Protein AF-A0A957Y136-F1 (afdb_monomer_lite)

Radius of gyration: 16.49 Å; chains: 1; bounding box: 33×41×36 Å

Sequence (119 aa):
MTQVVVLFLDGVGLGSDDPAVNPLAAAEIPVLIELLDGARPLQSVGRVSGSQASLVPTDATLGVAGKPQSASGQATLVTGLNVPQMIGGHYGPRPNKQIRAILEGTTLFSQAMAGGASV

Foldseek 3Di:
DDDDDDDDDPPAAAEACDLVPHVLNVDDDVVVCVQQVNDRRHPVVAWGDDPRDIDHHDDLQLPFDDDAECLQSVLCVFQVDNSQVVVVHHDDDHDDPSSVVSVVDDTPVNVCVVVVDDD

Secondary structure (DSSP, 8-state):
---------TT-----S-TTT-HHHHS--HHHHHHTTT----GGG--EE-SS-EE----TTTT-SS---HHHHHHHHHHSS-HHHHHTS---SS--HHHHHHHTS--HHHHHHHTT---

Structure (mmCIF, N/CA/C/O backbone):
data_AF-A0A957Y136-F1
#
_entry.id   AF-A0A957Y136-F1
#
loop_
_atom_site.group_PDB
_atom_site.id
_atom_site.type_symbol
_atom_site.label_atom_id
_atom_site.label_alt_id
_atom_site.label_comp_id
_atom_site.label_asym_id
_atom_site.label_entity_id
_atom_site.label_seq_id
_atom_site.pdbx_PDB_ins_code
_atom_site.Cartn_x
_atom_site.Cartn_y
_atom_site.Cartn_z
_atom_site.occupancy
_atom_site.B_iso_or_equiv
_atom_site.auth_seq_id
_atom_site.auth_comp_id
_atom_site.auth_asym_id
_atom_site.auth_atom_id
_atom_site.pdbx_PDB_model_num
ATOM 1 N N . MET A 1 1 ? -11.217 -13.302 20.389 1.00 77.38 1 MET A N 1
ATOM 2 C CA . MET A 1 1 ? -11.014 -11.868 20.088 1.00 77.38 1 MET A CA 1
ATOM 3 C C . MET A 1 1 ? -10.389 -11.769 18.714 1.00 77.38 1 MET A C 1
ATOM 5 O O . MET A 1 1 ? -9.458 -12.519 18.451 1.00 77.38 1 MET A O 1
ATOM 9 N N . THR A 1 2 ? -10.907 -10.899 17.855 1.00 88.81 2 THR A N 1
ATOM 10 C CA . THR A 1 2 ? -10.328 -10.646 16.529 1.00 88.81 2 THR A CA 1
ATOM 11 C C . THR A 1 2 ? -9.207 -9.623 16.674 1.00 88.81 2 THR A C 1
ATOM 13 O O . THR A 1 2 ? -9.414 -8.586 17.296 1.00 88.81 2 THR A O 1
ATOM 16 N N . GLN A 1 3 ? -8.030 -9.919 16.129 1.00 93.94 3 GLN A N 1
ATOM 17 C CA . GLN A 1 3 ? -6.903 -8.989 16.058 1.00 93.94 3 GLN A CA 1
ATOM 18 C C . GLN A 1 3 ? -6.650 -8.647 14.593 1.00 93.94 3 GLN A C 1
ATOM 20 O O . GLN A 1 3 ? -6.742 -9.520 13.731 1.00 93.94 3 GLN A O 1
ATOM 25 N N . VAL A 1 4 ? -6.349 -7.381 14.318 1.00 94.56 4 VAL A N 1
ATOM 26 C CA . VAL A 1 4 ? -6.039 -6.897 12.971 1.00 94.56 4 VAL A CA 1
ATOM 27 C C . VAL A 1 4 ? -4.618 -6.360 12.981 1.00 94.56 4 VAL A C 1
ATOM 29 O O . VAL A 1 4 ? -4.282 -5.513 13.803 1.00 94.56 4 VAL A O 1
ATOM 32 N N . VAL A 1 5 ? -3.794 -6.851 12.058 1.00 95.06 5 VAL A N 1
ATOM 33 C CA . VAL A 1 5 ? -2.443 -6.340 11.823 1.00 95.06 5 VAL A CA 1
ATOM 34 C C . VAL A 1 5 ? -2.448 -5.580 10.506 1.00 95.06 5 VAL A C 1
ATOM 36 O O . VAL A 1 5 ? -2.878 -6.108 9.482 1.00 95.06 5 VAL A O 1
ATOM 39 N N . VAL A 1 6 ? -1.954 -4.345 10.535 1.00 94.25 6 VAL A N 1
ATOM 40 C CA . VAL A 1 6 ? -1.724 -3.535 9.337 1.00 94.25 6 VAL A CA 1
ATOM 41 C C . VAL A 1 6 ? -0.216 -3.422 9.137 1.00 94.25 6 VAL A C 1
ATOM 43 O O . VAL A 1 6 ? 0.486 -2.917 10.010 1.00 94.25 6 VAL A O 1
ATOM 46 N N . LEU A 1 7 ? 0.283 -3.908 8.000 1.00 93.25 7 LEU A N 1
ATOM 47 C CA . LEU A 1 7 ? 1.700 -3.878 7.643 1.00 93.25 7 LEU A CA 1
ATOM 48 C C . LEU A 1 7 ? 1.915 -2.944 6.451 1.00 93.25 7 LEU A C 1
ATOM 50 O O . LEU A 1 7 ? 1.304 -3.125 5.400 1.00 93.25 7 LEU A O 1
ATOM 54 N N . PHE A 1 8 ? 2.825 -1.982 6.602 1.00 90.44 8 PHE A N 1
ATOM 55 C CA . PHE A 1 8 ? 3.269 -1.107 5.520 1.00 90.44 8 PHE A CA 1
ATOM 56 C C . PHE A 1 8 ? 4.703 -1.459 5.138 1.00 90.44 8 PHE A C 1
ATOM 58 O O . PHE A 1 8 ? 5.611 -1.355 5.962 1.00 90.44 8 PHE A O 1
ATOM 65 N N . LEU A 1 9 ? 4.901 -1.868 3.888 1.00 91.25 9 LEU A N 1
ATOM 66 C CA . LEU A 1 9 ? 6.215 -2.191 3.344 1.00 91.25 9 LEU A CA 1
ATOM 67 C C . LEU A 1 9 ? 6.658 -1.068 2.399 1.00 91.25 9 LEU A C 1
ATOM 69 O O . LEU A 1 9 ? 6.279 -1.046 1.230 1.00 91.25 9 LEU A O 1
ATOM 73 N N . ASP A 1 10 ? 7.415 -0.103 2.928 1.00 88.75 10 ASP A N 1
ATOM 74 C CA . ASP A 1 10 ? 7.886 1.042 2.140 1.00 88.75 10 ASP A CA 1
ATOM 75 C C . ASP A 1 10 ? 8.893 0.596 1.065 1.00 88.75 10 ASP A C 1
ATOM 77 O O . ASP A 1 10 ? 9.702 -0.310 1.270 1.00 88.75 10 ASP A O 1
ATOM 81 N N . GLY A 1 11 ? 8.837 1.244 -0.096 1.00 88.44 11 GLY A N 1
ATOM 82 C CA . GLY A 1 11 ? 9.734 0.986 -1.220 1.00 88.44 11 GLY A CA 1
ATOM 83 C C . GLY A 1 11 ? 9.461 -0.301 -2.002 1.00 88.44 11 GLY A C 1
ATOM 84 O O . GLY A 1 11 ? 10.208 -0.584 -2.937 1.00 88.44 11 GLY A O 1
ATOM 85 N N . VAL A 1 12 ? 8.410 -1.061 -1.677 1.00 91.38 12 VAL A N 1
ATOM 86 C CA . VAL A 1 12 ? 8.053 -2.294 -2.394 1.00 91.38 12 VAL A CA 1
ATOM 87 C C . VAL A 1 12 ? 6.720 -2.127 -3.114 1.00 91.38 12 VAL A C 1
ATOM 89 O O . VAL A 1 12 ? 5.715 -1.746 -2.522 1.00 91.38 12 VAL A O 1
ATOM 92 N N . GLY A 1 13 ? 6.718 -2.427 -4.410 1.00 92.38 13 GLY A N 1
ATOM 93 C CA . GLY A 1 13 ? 5.534 -2.387 -5.262 1.00 92.38 13 GLY A CA 1
ATOM 94 C C . GLY A 1 13 ? 5.463 -3.603 -6.178 1.00 92.38 13 GLY A C 1
ATOM 95 O O . GLY A 1 13 ? 6.420 -4.366 -6.300 1.00 92.38 13 GLY A O 1
ATOM 96 N N . LEU A 1 14 ? 4.317 -3.770 -6.838 1.00 95.56 14 LEU A N 1
ATOM 97 C CA . LEU A 1 14 ? 4.124 -4.817 -7.839 1.00 95.56 14 LEU A CA 1
ATOM 98 C C . LEU A 1 14 ? 4.919 -4.451 -9.103 1.00 95.56 14 LEU A C 1
ATOM 100 O O . LEU A 1 14 ? 4.519 -3.554 -9.842 1.00 95.56 14 LEU A O 1
ATOM 104 N N . GLY A 1 15 ? 6.054 -5.119 -9.317 1.00 95.62 15 GLY A N 1
ATOM 105 C CA . GLY A 1 15 ? 6.922 -4.947 -10.488 1.00 95.62 15 GLY A CA 1
ATOM 106 C C . GLY A 1 15 ? 6.853 -6.110 -11.484 1.00 95.62 15 GLY A C 1
ATOM 107 O O . GLY A 1 15 ? 6.044 -7.031 -11.336 1.00 95.62 15 GLY A O 1
ATOM 108 N N . SER A 1 16 ? 7.728 -6.078 -12.491 1.00 97.38 16 SER A N 1
ATOM 109 C CA . SER A 1 16 ? 7.908 -7.158 -13.470 1.00 97.38 16 SER A CA 1
ATOM 110 C C . SER A 1 16 ? 8.354 -8.469 -12.818 1.00 97.38 16 SER A C 1
ATOM 112 O O . SER A 1 16 ? 8.894 -8.472 -11.711 1.00 97.38 16 SER A O 1
ATOM 114 N N . ASP A 1 17 ? 8.172 -9.587 -13.521 1.00 97.50 17 ASP A N 1
ATOM 115 C CA . ASP A 1 17 ? 8.724 -10.889 -13.123 1.00 97.50 17 ASP A CA 1
ATOM 116 C C . ASP A 1 17 ? 10.222 -10.980 -13.454 1.00 97.50 17 ASP A C 1
ATOM 118 O O . ASP A 1 17 ? 10.662 -11.753 -14.299 1.00 97.50 17 ASP A O 1
ATOM 122 N N . ASP A 1 18 ? 11.000 -10.083 -12.855 1.00 97.56 18 ASP A N 1
ATOM 123 C CA . ASP A 1 18 ? 12.447 -10.030 -13.013 1.00 97.56 18 ASP A CA 1
ATOM 124 C C . ASP A 1 18 ? 13.101 -9.987 -11.624 1.00 97.56 18 ASP A C 1
ATOM 126 O O . ASP A 1 18 ? 13.078 -8.939 -10.964 1.00 97.56 18 ASP A O 1
ATOM 130 N N . PRO A 1 19 ? 13.691 -11.107 -11.165 1.00 97.06 19 PRO A N 1
ATOM 131 C CA . PRO A 1 19 ? 14.379 -11.186 -9.880 1.00 97.06 19 PRO A CA 1
ATOM 132 C C . PRO A 1 19 ? 15.539 -10.195 -9.711 1.00 97.06 19 PRO A C 1
ATOM 134 O O . PRO A 1 19 ? 15.930 -9.917 -8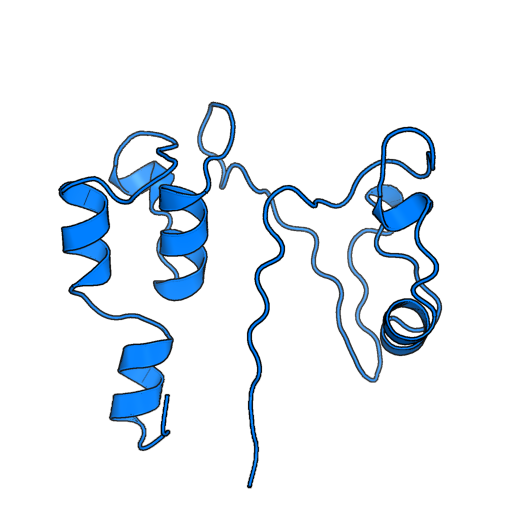.579 1.00 97.06 19 PRO A O 1
ATOM 137 N N . ALA A 1 20 ? 16.098 -9.645 -10.795 1.00 97.38 20 ALA A N 1
ATOM 138 C CA . ALA A 1 20 ? 17.183 -8.668 -10.709 1.00 97.38 20 ALA A CA 1
ATOM 139 C C . ALA A 1 20 ? 16.705 -7.270 -10.280 1.00 97.38 20 ALA A C 1
ATOM 141 O O . ALA A 1 20 ? 17.506 -6.485 -9.770 1.00 97.38 20 ALA A O 1
ATOM 142 N N .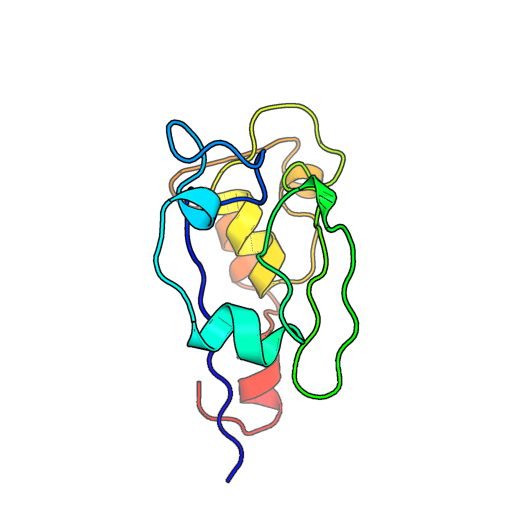 VAL A 1 21 ? 15.419 -6.945 -10.474 1.00 95.62 21 VAL A N 1
ATOM 143 C CA . VAL A 1 21 ? 14.865 -5.609 -10.174 1.00 95.62 21 VAL A CA 1
ATOM 144 C C . VAL A 1 21 ? 13.651 -5.621 -9.246 1.00 95.62 21 VAL A C 1
ATOM 146 O O . VAL A 1 21 ? 13.375 -4.610 -8.602 1.00 95.62 21 VAL A O 1
ATOM 149 N N . ASN A 1 22 ? 12.919 -6.734 -9.156 1.00 96.25 22 ASN A N 1
ATOM 150 C CA . ASN A 1 22 ? 11.715 -6.847 -8.341 1.00 96.25 22 ASN A CA 1
ATOM 151 C C . ASN A 1 22 ? 11.952 -7.783 -7.140 1.00 96.25 22 ASN A C 1
ATOM 153 O O . ASN A 1 22 ? 12.023 -9.004 -7.316 1.00 96.25 22 ASN A O 1
ATOM 157 N N . PRO A 1 23 ? 11.992 -7.261 -5.899 1.00 95.62 23 PRO A N 1
ATOM 158 C CA . PRO A 1 23 ? 12.194 -8.094 -4.716 1.00 95.62 23 PRO A CA 1
ATOM 159 C C . PRO A 1 23 ? 11.076 -9.128 -4.516 1.00 95.62 23 PRO A C 1
ATOM 161 O O . PRO A 1 23 ? 11.337 -10.199 -3.976 1.00 95.62 23 PRO A O 1
ATOM 164 N N . LEU A 1 24 ? 9.851 -8.867 -4.992 1.00 96.31 24 LEU A N 1
ATOM 165 C CA . LEU A 1 24 ? 8.750 -9.836 -4.928 1.00 96.31 24 LEU A CA 1
ATOM 166 C C . LEU A 1 24 ? 8.894 -10.976 -5.946 1.00 96.31 24 LEU A C 1
ATOM 168 O O . LEU A 1 24 ? 8.276 -12.021 -5.752 1.00 96.31 24 LEU A O 1
ATOM 172 N N . ALA A 1 25 ? 9.704 -10.808 -6.996 1.00 97.06 25 ALA A N 1
ATOM 173 C CA . ALA A 1 25 ? 10.081 -11.886 -7.913 1.00 97.06 25 ALA A CA 1
ATOM 174 C C . ALA A 1 25 ? 11.227 -12.734 -7.336 1.00 97.06 25 ALA A C 1
ATOM 176 O O . ALA A 1 25 ? 11.189 -13.959 -7.414 1.00 97.06 25 ALA A O 1
ATOM 177 N N . ALA A 1 26 ? 12.207 -12.089 -6.694 1.00 96.81 26 ALA A N 1
ATOM 178 C CA . ALA A 1 26 ? 13.379 -12.759 -6.127 1.00 96.81 26 ALA A CA 1
ATOM 179 C C . ALA A 1 26 ? 13.114 -13.502 -4.807 1.00 96.81 26 ALA A C 1
ATOM 181 O O . ALA A 1 26 ? 13.767 -14.503 -4.524 1.00 96.81 26 ALA A O 1
ATOM 182 N N . ALA A 1 27 ? 12.199 -13.003 -3.972 1.00 96.56 27 ALA A N 1
ATOM 183 C CA . ALA A 1 27 ? 12.023 -13.516 -2.618 1.00 96.56 27 ALA A CA 1
ATOM 184 C C . ALA A 1 27 ? 11.327 -14.888 -2.563 1.00 96.56 27 ALA A C 1
ATOM 186 O O . ALA A 1 27 ? 10.381 -15.175 -3.308 1.00 96.56 27 ALA A O 1
ATOM 187 N N . GLU A 1 28 ? 11.729 -15.704 -1.588 1.00 97.44 28 GLU A N 1
ATOM 188 C CA . GLU A 1 28 ? 10.993 -16.896 -1.170 1.00 97.44 28 GLU A CA 1
ATOM 189 C C . GLU A 1 28 ? 9.872 -16.494 -0.201 1.00 97.44 28 GLU A C 1
ATOM 191 O O . GLU A 1 28 ? 10.102 -16.213 0.972 1.00 97.44 28 GLU A O 1
ATOM 196 N N . ILE A 1 29 ? 8.641 -16.436 -0.714 1.00 96.25 29 ILE A N 1
ATOM 197 C CA . ILE A 1 29 ? 7.444 -15.988 0.021 1.00 96.25 29 ILE A CA 1
ATOM 198 C C . ILE A 1 29 ? 6.309 -17.030 -0.034 1.00 96.25 29 ILE A C 1
ATOM 200 O O . ILE A 1 29 ? 5.189 -16.693 -0.424 1.00 96.25 29 ILE A O 1
ATOM 204 N N . PRO A 1 30 ? 6.563 -18.303 0.337 1.00 97.62 30 PRO A N 1
ATOM 205 C CA . PRO A 1 30 ? 5.610 -19.400 0.136 1.00 97.62 30 PRO A CA 1
ATOM 206 C C . PRO A 1 30 ? 4.264 -19.157 0.826 1.00 97.62 30 PRO A C 1
ATOM 208 O O . PRO A 1 30 ? 3.228 -19.385 0.217 1.00 97.62 30 PRO A O 1
ATOM 211 N N . VAL A 1 31 ? 4.273 -18.597 2.042 1.00 97.19 31 VAL A N 1
ATOM 212 C CA . VAL A 1 31 ? 3.044 -18.288 2.796 1.00 97.19 31 VAL A CA 1
ATOM 213 C C . VAL A 1 31 ? 2.180 -17.257 2.067 1.00 97.19 31 VAL A C 1
ATOM 215 O O . VAL A 1 31 ? 0.968 -17.412 1.984 1.00 97.19 31 VAL A O 1
ATOM 218 N N . LEU A 1 32 ? 2.786 -16.202 1.513 1.00 95.62 32 LEU A N 1
ATOM 219 C CA . LEU A 1 32 ? 2.030 -15.173 0.797 1.00 95.62 32 LEU A CA 1
ATOM 220 C C . LEU A 1 32 ? 1.474 -15.708 -0.527 1.00 95.62 32 LEU A C 1
ATOM 222 O O . LEU A 1 32 ? 0.354 -15.370 -0.892 1.00 95.62 32 LEU A O 1
ATOM 226 N N . ILE A 1 33 ? 2.241 -16.552 -1.220 1.00 96.94 33 ILE A N 1
ATOM 227 C CA . ILE A 1 33 ? 1.804 -17.215 -2.454 1.00 96.94 33 ILE A CA 1
ATOM 228 C C . ILE A 1 33 ? 0.627 -18.155 -2.170 1.00 96.94 33 ILE A C 1
ATOM 230 O O . ILE A 1 33 ? -0.353 -18.130 -2.905 1.00 96.94 33 ILE A O 1
ATOM 234 N N . GLU A 1 34 ? 0.692 -18.946 -1.098 1.00 97.44 34 GLU A N 1
ATOM 235 C CA . GLU A 1 34 ? -0.392 -19.847 -0.690 1.00 97.44 34 GLU A CA 1
ATOM 236 C C . GLU A 1 34 ? -1.672 -19.077 -0.346 1.00 97.44 34 GLU A C 1
ATOM 238 O O . GLU A 1 34 ? -2.735 -19.400 -0.870 1.00 97.44 34 GLU A O 1
ATOM 243 N N . LEU A 1 35 ? -1.566 -18.000 0.444 1.00 96.88 35 LEU A N 1
ATOM 244 C CA . LEU A 1 35 ? -2.705 -17.131 0.770 1.00 96.88 35 LEU A CA 1
ATOM 245 C C . LEU A 1 35 ? -3.361 -16.510 -0.473 1.00 96.88 35 LEU A C 1
ATOM 247 O O . LEU A 1 35 ? -4.554 -16.203 -0.455 1.00 96.88 35 LEU A O 1
ATOM 251 N N . LEU A 1 36 ? -2.583 -16.305 -1.538 1.00 97.06 36 LEU A N 1
ATOM 252 C CA . LEU A 1 36 ? -3.024 -15.769 -2.825 1.00 97.06 36 LEU A CA 1
ATOM 253 C C . LEU A 1 36 ? -3.347 -16.875 -3.848 1.00 97.06 36 LEU A C 1
ATOM 255 O O . LEU A 1 36 ? -3.229 -16.643 -5.051 1.00 97.06 36 LEU A O 1
ATOM 259 N N . ASP A 1 37 ? -3.743 -18.066 -3.387 1.00 95.56 37 ASP A N 1
ATOM 260 C CA . ASP A 1 37 ? -4.136 -19.217 -4.215 1.00 95.56 37 ASP A CA 1
ATOM 261 C C . ASP A 1 37 ? -3.071 -19.601 -5.269 1.00 95.56 37 ASP A C 1
ATOM 263 O O . ASP A 1 37 ? -3.367 -19.934 -6.418 1.00 95.56 37 ASP A O 1
ATOM 267 N N . GLY A 1 38 ? -1.795 -19.534 -4.882 1.00 96.06 38 GLY A N 1
ATOM 268 C CA . GLY A 1 38 ? -0.651 -19.854 -5.739 1.00 96.06 38 GLY A CA 1
ATOM 269 C C . GLY A 1 38 ? -0.121 -18.676 -6.562 1.00 96.06 38 GLY A C 1
ATOM 270 O O . GLY A 1 38 ? 0.878 -18.829 -7.270 1.00 96.06 38 GLY A O 1
ATOM 271 N N . ALA A 1 39 ? -0.735 -17.493 -6.473 1.00 96.50 39 ALA A N 1
ATOM 272 C CA . ALA A 1 39 ? -0.295 -16.324 -7.221 1.00 96.50 39 ALA A CA 1
ATOM 273 C C . ALA A 1 39 ? 0.847 -15.575 -6.515 1.00 96.50 39 ALA A C 1
ATOM 275 O O . ALA A 1 39 ? 0.742 -15.149 -5.364 1.00 96.50 39 ALA A O 1
ATOM 276 N N . ARG A 1 40 ? 1.942 -15.330 -7.241 1.00 96.94 40 ARG A N 1
ATOM 277 C CA . ARG A 1 40 ? 3.000 -14.413 -6.797 1.00 96.94 40 ARG A CA 1
ATOM 278 C C . ARG A 1 40 ? 2.556 -12.958 -7.020 1.00 96.94 40 ARG A C 1
ATOM 280 O O . ARG A 1 40 ? 2.055 -12.659 -8.101 1.00 96.94 40 ARG A O 1
ATOM 287 N N . PRO A 1 41 ? 2.750 -12.028 -6.067 1.00 96.75 41 PRO A N 1
ATOM 288 C CA . PRO A 1 41 ? 2.312 -10.636 -6.203 1.00 96.75 41 PRO A CA 1
ATOM 289 C C . PRO A 1 41 ? 3.195 -9.847 -7.189 1.00 96.75 41 PRO A C 1
ATOM 291 O O . PRO A 1 41 ? 4.073 -9.077 -6.803 1.00 96.75 41 PRO A O 1
ATOM 294 N N . LEU A 1 42 ? 2.955 -10.049 -8.482 1.00 97.44 42 LEU A N 1
ATOM 295 C CA . LEU A 1 42 ? 3.639 -9.391 -9.595 1.00 97.44 42 LEU A CA 1
ATOM 296 C C . LEU A 1 42 ? 2.681 -8.447 -10.331 1.00 97.44 42 LEU A C 1
ATOM 298 O O . LEU A 1 42 ? 1.463 -8.613 -10.280 1.00 97.44 42 LEU A O 1
ATOM 302 N N . GLN A 1 43 ? 3.223 -7.477 -11.068 1.00 96.44 43 GLN A N 1
ATOM 303 C CA . GLN A 1 43 ? 2.425 -6.514 -11.835 1.00 96.44 43 GLN A CA 1
ATOM 304 C C . GLN A 1 43 ? 1.500 -7.193 -12.859 1.00 96.44 43 GLN A C 1
ATOM 306 O O . GLN A 1 43 ? 0.363 -6.764 -13.044 1.00 96.44 43 GLN A O 1
ATOM 311 N N . SER A 1 44 ? 1.976 -8.258 -13.512 1.00 96.50 44 SER A N 1
ATOM 312 C CA . SER A 1 44 ? 1.246 -8.997 -14.551 1.00 96.50 44 SER A CA 1
ATOM 313 C C . SER A 1 44 ? 0.065 -9.812 -14.021 1.00 96.50 44 SER A C 1
ATOM 315 O O . SER A 1 44 ? -0.841 -10.121 -14.791 1.00 96.50 44 SER A O 1
ATOM 317 N N . VAL A 1 45 ? 0.056 -10.149 -12.727 1.00 96.81 45 VAL A N 1
ATOM 318 C CA . VAL A 1 45 ? -1.001 -10.966 -12.108 1.00 96.81 45 VAL A CA 1
ATOM 319 C C . VAL A 1 45 ? -2.306 -10.187 -11.973 1.00 96.81 45 VAL A C 1
ATOM 321 O O . VAL A 1 45 ? -3.388 -10.759 -12.081 1.00 96.81 45 VAL A O 1
ATOM 324 N N . GLY A 1 46 ? -2.227 -8.870 -11.782 1.00 96.00 46 GLY A N 1
ATOM 325 C CA . GLY A 1 46 ? -3.413 -8.043 -11.625 1.00 96.00 46 GLY A CA 1
ATOM 326 C C . GLY A 1 46 ? -4.164 -8.340 -10.323 1.00 96.00 46 GLY A C 1
ATOM 327 O O . GLY A 1 46 ? -3.562 -8.536 -9.267 1.00 96.00 46 GLY A O 1
ATOM 328 N N . ARG A 1 47 ? -5.499 -8.293 -10.377 1.00 97.31 47 ARG A N 1
ATOM 329 C CA . ARG A 1 47 ? -6.354 -8.522 -9.207 1.00 97.31 47 ARG A CA 1
ATOM 330 C C . ARG A 1 47 ? -6.558 -10.018 -8.973 1.00 97.31 47 ARG A C 1
ATOM 332 O O . ARG A 1 47 ? -6.955 -10.728 -9.889 1.00 97.31 47 ARG A O 1
ATOM 339 N N . VAL A 1 48 ? -6.396 -10.447 -7.723 1.00 97.00 48 VAL A N 1
ATOM 340 C CA . VAL A 1 48 ? -6.730 -11.800 -7.253 1.00 97.00 48 VAL A CA 1
ATOM 341 C C . VAL A 1 48 ? -7.796 -11.691 -6.171 1.00 97.00 48 VAL A C 1
ATOM 343 O O . VAL A 1 48 ? -7.707 -10.829 -5.295 1.00 97.00 48 VAL A O 1
ATOM 346 N N . SER A 1 49 ? -8.799 -12.561 -6.224 1.00 97.00 49 SER A N 1
ATOM 347 C CA . SER A 1 49 ? -9.832 -12.691 -5.195 1.00 97.00 49 SER A CA 1
ATOM 348 C C . SER A 1 49 ? -9.964 -14.160 -4.831 1.00 97.00 49 SER A C 1
ATOM 350 O O . SER A 1 49 ? -10.728 -14.890 -5.458 1.00 97.00 49 SER A O 1
ATOM 352 N N . GLY A 1 50 ? -9.147 -14.574 -3.867 1.00 92.81 50 GLY A N 1
ATOM 353 C CA . GLY A 1 50 ? -9.083 -15.942 -3.385 1.00 92.81 50 GLY A CA 1
ATOM 354 C C . GLY A 1 50 ? -9.971 -16.194 -2.176 1.00 92.81 50 GLY A C 1
ATOM 355 O O . GLY A 1 50 ? -10.657 -15.301 -1.670 1.00 92.81 50 GLY A O 1
ATOM 356 N N . SER A 1 51 ? -9.936 -17.434 -1.695 1.00 93.12 51 SER A N 1
ATOM 357 C CA . SER A 1 51 ? -10.725 -17.852 -0.527 1.00 93.12 51 SER A CA 1
ATOM 358 C C . SER A 1 51 ? -10.205 -17.277 0.798 1.00 93.12 51 SER A C 1
ATOM 360 O O . SER A 1 51 ? -10.994 -17.042 1.715 1.00 93.12 51 SER A O 1
ATOM 362 N N . GLN A 1 52 ? -8.891 -17.033 0.895 1.00 96.00 52 GLN A N 1
ATOM 363 C CA . GLN A 1 52 ? -8.230 -16.551 2.114 1.00 96.00 52 GLN A CA 1
ATOM 364 C C . GLN A 1 52 ? -7.736 -15.106 2.021 1.00 96.00 52 GLN A C 1
ATOM 366 O O . GLN A 1 52 ? -7.774 -14.387 3.020 1.00 96.00 52 GLN A O 1
ATOM 371 N N . ALA A 1 53 ? -7.284 -14.665 0.846 1.00 97.31 53 ALA A N 1
ATOM 372 C CA . ALA A 1 53 ? -6.793 -13.307 0.648 1.00 97.31 53 ALA A CA 1
ATOM 373 C C . ALA A 1 53 ? -7.161 -12.742 -0.729 1.00 97.31 53 ALA A C 1
ATOM 375 O O . ALA A 1 53 ? -7.595 -13.437 -1.647 1.00 97.31 53 ALA A O 1
ATOM 376 N N . SER A 1 54 ? -6.991 -11.430 -0.866 1.00 97.38 54 SER A N 1
ATOM 377 C CA . SER A 1 54 ? -7.133 -10.721 -2.133 1.00 97.38 54 SER A CA 1
ATOM 378 C C . SER A 1 54 ? -5.888 -9.889 -2.409 1.00 97.38 54 SER A C 1
ATOM 380 O O . SER A 1 54 ? -5.356 -9.244 -1.506 1.00 97.38 54 SER A O 1
ATOM 382 N N . LEU A 1 55 ? -5.463 -9.863 -3.672 1.00 97.62 55 LEU A N 1
ATOM 383 C CA . LEU A 1 55 ? -4.453 -8.938 -4.176 1.00 97.62 55 LEU A CA 1
ATOM 384 C C . LEU A 1 55 ? -5.165 -7.852 -4.970 1.00 97.62 55 LEU A C 1
ATOM 386 O O . LEU A 1 55 ? -5.842 -8.138 -5.957 1.00 97.62 55 LEU A O 1
ATOM 390 N N . VAL A 1 56 ? -4.999 -6.600 -4.560 1.00 97.12 56 VAL A N 1
ATOM 391 C CA . VAL A 1 56 ? -5.562 -5.455 -5.274 1.00 97.12 56 VAL A CA 1
ATOM 392 C C . VAL A 1 56 ? -4.414 -4.554 -5.712 1.00 97.12 56 VAL A C 1
ATOM 394 O O . VAL A 1 56 ? -3.843 -3.866 -4.870 1.00 97.12 56 VAL A O 1
ATOM 397 N N . PRO A 1 57 ? -4.063 -4.535 -7.009 1.00 96.19 57 PRO A N 1
ATOM 398 C CA . PRO A 1 57 ? -3.141 -3.542 -7.533 1.00 96.19 57 PRO A CA 1
ATOM 399 C C . PRO A 1 57 ? -3.698 -2.137 -7.311 1.00 96.19 57 PRO A C 1
ATOM 401 O O . PRO A 1 57 ? -4.870 -1.871 -7.593 1.00 96.19 57 PRO A O 1
ATOM 404 N N . THR A 1 58 ? -2.852 -1.241 -6.820 1.00 93.81 58 THR A N 1
ATOM 405 C CA . THR A 1 58 ? -3.212 0.146 -6.516 1.00 93.81 58 THR A CA 1
ATOM 406 C C . THR A 1 58 ? -2.253 1.101 -7.203 1.00 93.81 58 THR A C 1
ATOM 408 O O . THR A 1 58 ? -1.042 0.880 -7.201 1.00 93.81 58 THR A O 1
ATOM 411 N N . ASP A 1 59 ? -2.787 2.192 -7.745 1.00 95.06 59 ASP A N 1
ATOM 412 C CA . ASP A 1 59 ? -1.979 3.289 -8.265 1.00 95.06 59 ASP A CA 1
ATOM 413 C C . ASP A 1 59 ? -1.362 4.081 -7.105 1.00 95.06 59 ASP A C 1
ATOM 415 O O . ASP A 1 59 ? -2.045 4.840 -6.417 1.00 95.06 59 ASP A O 1
ATOM 419 N N . ALA A 1 60 ? -0.053 3.921 -6.906 1.00 94.75 60 ALA A N 1
ATOM 420 C CA . ALA A 1 60 ? 0.688 4.654 -5.884 1.00 94.75 60 ALA A CA 1
ATOM 421 C C . ALA A 1 60 ? 0.685 6.175 -6.121 1.00 94.75 60 ALA A C 1
ATOM 423 O O . ALA A 1 60 ? 0.907 6.938 -5.180 1.00 94.75 60 ALA A O 1
ATOM 424 N N . THR A 1 61 ? 0.438 6.629 -7.355 1.00 96.88 61 THR A N 1
ATOM 425 C CA . THR A 1 61 ? 0.370 8.060 -7.678 1.00 96.88 61 THR A CA 1
ATOM 426 C C . THR A 1 61 ? -0.980 8.679 -7.329 1.00 96.88 61 THR A C 1
ATOM 428 O O . THR A 1 61 ? -1.063 9.900 -7.216 1.00 96.88 61 THR A O 1
ATOM 431 N N . LEU A 1 62 ? -2.018 7.863 -7.101 1.00 97.19 62 LEU A N 1
ATOM 432 C CA . LEU A 1 62 ? -3.381 8.304 -6.787 1.00 97.19 62 LEU A CA 1
ATOM 433 C C . LEU A 1 62 ? -3.927 9.315 -7.814 1.00 97.19 62 LEU A C 1
ATOM 435 O O . LEU A 1 62 ? -4.637 10.259 -7.451 1.00 97.19 62 LEU A O 1
ATOM 439 N N . GLY A 1 63 ? -3.547 9.155 -9.086 1.00 97.56 63 GLY A N 1
ATOM 440 C CA . GLY A 1 63 ? -3.868 10.093 -10.166 1.00 97.56 63 GLY A CA 1
ATOM 441 C C . GLY A 1 63 ? -3.190 11.468 -10.066 1.00 97.56 63 GLY A C 1
ATOM 442 O O . GLY A 1 63 ? -3.545 12.376 -10.817 1.00 97.56 63 GLY A O 1
ATOM 443 N N . VAL A 1 64 ? -2.230 11.653 -9.155 1.00 98.31 64 VAL A N 1
ATOM 444 C CA . VAL A 1 64 ? -1.491 12.908 -8.956 1.00 98.31 64 VAL A CA 1
ATOM 445 C C . VAL A 1 64 ? -0.103 12.791 -9.574 1.00 98.31 64 VAL A C 1
ATOM 447 O O . VAL A 1 64 ? 0.659 11.878 -9.258 1.00 98.31 64 VAL A O 1
ATOM 450 N N . ALA A 1 65 ? 0.246 13.739 -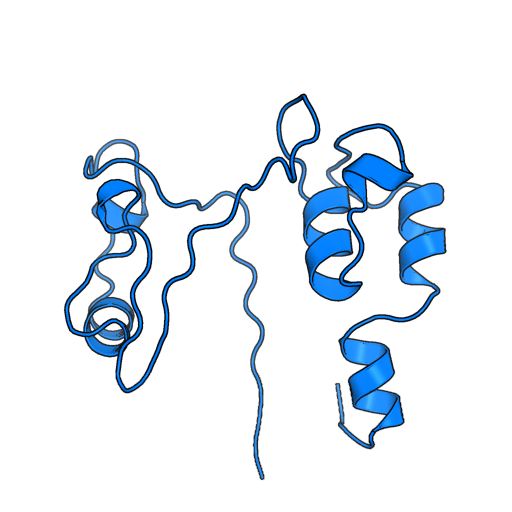10.444 1.00 97.62 65 ALA A N 1
ATOM 451 C CA . ALA A 1 65 ? 1.524 13.744 -11.146 1.00 97.62 65 ALA A CA 1
ATOM 452 C C . ALA A 1 65 ? 2.732 13.813 -10.192 1.00 97.62 65 ALA A C 1
ATOM 454 O O . ALA A 1 65 ? 2.697 14.459 -9.143 1.00 97.62 65 ALA A O 1
ATOM 455 N N . GLY A 1 66 ? 3.837 13.195 -10.614 1.00 96.00 66 GLY A N 1
ATOM 456 C CA . GLY A 1 66 ? 5.096 13.156 -9.871 1.00 96.00 66 GLY A CA 1
ATOM 457 C C . GLY A 1 66 ? 5.367 11.805 -9.212 1.00 96.00 66 GLY A C 1
ATOM 458 O O . GLY A 1 66 ? 4.555 10.884 -9.253 1.00 96.00 66 GLY A O 1
ATOM 459 N N . LYS A 1 67 ? 6.559 11.673 -8.624 1.00 95.62 67 LYS A N 1
ATOM 460 C CA . LYS A 1 67 ? 6.970 10.442 -7.944 1.00 95.62 67 LYS A CA 1
ATOM 461 C C . LYS A 1 67 ? 6.212 10.313 -6.616 1.00 95.62 67 LYS A C 1
ATOM 463 O O . LYS A 1 67 ? 6.308 11.250 -5.819 1.00 95.62 67 LYS A O 1
ATOM 468 N N . PRO A 1 68 ? 5.553 9.176 -6.330 1.00 95.75 68 PRO A N 1
ATOM 469 C CA . PRO A 1 68 ? 4.880 8.972 -5.054 1.00 95.75 68 PRO A CA 1
ATOM 470 C C . PRO A 1 68 ? 5.867 9.076 -3.888 1.00 95.75 68 PRO A C 1
ATOM 472 O O . PRO A 1 68 ? 7.039 8.711 -4.015 1.00 95.75 68 PRO A O 1
ATOM 475 N N . GLN A 1 69 ? 5.402 9.620 -2.763 1.00 96.31 69 GLN A N 1
ATOM 476 C CA . GLN A 1 69 ? 6.222 9.890 -1.578 1.00 96.31 69 GLN A CA 1
ATOM 477 C C . GLN A 1 69 ? 5.579 9.328 -0.308 1.00 96.31 69 GLN A C 1
ATOM 479 O O . GLN A 1 69 ? 4.358 9.377 -0.138 1.00 96.31 69 GLN A O 1
ATOM 484 N N . SER A 1 70 ? 6.417 8.856 0.620 1.00 94.50 70 SER A N 1
ATOM 485 C CA . SER A 1 70 ? 5.971 8.099 1.792 1.00 94.50 70 SER A CA 1
ATOM 486 C C . SER A 1 70 ? 5.062 8.892 2.737 1.00 94.50 70 SER A C 1
ATOM 488 O O . SER A 1 70 ? 4.133 8.303 3.282 1.00 94.50 70 SER A O 1
ATOM 490 N N . ALA A 1 71 ? 5.271 10.199 2.956 1.00 96.69 71 ALA A N 1
ATOM 491 C CA . ALA A 1 71 ? 4.462 10.939 3.935 1.00 96.69 71 ALA A CA 1
ATOM 492 C C . ALA A 1 71 ? 3.027 11.165 3.446 1.00 96.69 71 ALA A C 1
ATOM 494 O O . ALA A 1 71 ? 2.082 10.889 4.181 1.00 96.69 71 ALA A O 1
ATOM 495 N N . SER A 1 72 ? 2.852 11.632 2.208 1.00 97.88 72 SER A N 1
ATOM 496 C CA . SER A 1 72 ? 1.521 11.812 1.617 1.00 97.88 72 SER A CA 1
ATOM 497 C C . SER A 1 72 ? 0.829 10.475 1.315 1.00 97.88 72 SER A C 1
ATOM 499 O O . SER A 1 72 ? -0.379 10.350 1.517 1.00 97.88 72 SER A O 1
ATOM 501 N N . GLY A 1 73 ? 1.581 9.452 0.891 1.00 96.19 73 GLY A N 1
ATOM 502 C CA . GLY A 1 73 ? 1.047 8.109 0.642 1.00 96.19 73 GLY A CA 1
ATOM 503 C C . GLY A 1 73 ? 0.546 7.423 1.916 1.00 96.19 73 GLY A C 1
ATOM 504 O O . GLY A 1 73 ? -0.604 7.000 1.977 1.00 96.19 73 GLY A O 1
ATOM 505 N N . GLN A 1 74 ? 1.355 7.384 2.979 1.00 95.81 74 GLN A N 1
ATOM 506 C CA . GLN A 1 74 ? 0.937 6.773 4.248 1.00 95.81 74 GLN A CA 1
ATOM 507 C C . GLN A 1 74 ? -0.198 7.549 4.919 1.00 95.81 74 GLN A C 1
ATOM 509 O O . GLN A 1 74 ? -1.114 6.935 5.460 1.00 95.81 74 GLN A O 1
ATOM 514 N N . ALA A 1 75 ? -0.193 8.884 4.833 1.00 97.81 75 ALA A N 1
ATOM 515 C CA . ALA A 1 75 ? -1.319 9.679 5.310 1.00 97.81 75 ALA A CA 1
ATOM 516 C C . ALA A 1 75 ? -2.617 9.313 4.571 1.00 97.81 75 ALA A C 1
ATOM 518 O O . ALA A 1 75 ? -3.661 9.202 5.208 1.00 97.81 75 ALA A O 1
ATOM 519 N N . THR A 1 76 ? -2.553 9.034 3.265 1.00 97.88 76 THR A N 1
ATOM 520 C CA . THR A 1 76 ? -3.709 8.533 2.504 1.00 97.88 76 THR A CA 1
ATOM 521 C C . THR A 1 76 ? -4.194 7.186 3.036 1.00 97.88 76 THR A C 1
ATOM 523 O O . THR A 1 76 ? -5.388 7.025 3.279 1.00 97.88 76 THR A O 1
ATOM 526 N N . LEU A 1 77 ? -3.281 6.243 3.295 1.00 95.81 77 LEU A N 1
ATOM 527 C CA . LEU A 1 77 ? -3.632 4.907 3.796 1.00 95.81 77 LEU A CA 1
ATOM 528 C C . LEU A 1 77 ? -4.367 4.955 5.141 1.00 95.81 77 LEU A C 1
ATOM 530 O O . LEU A 1 77 ? -5.321 4.208 5.342 1.00 95.81 77 LEU A O 1
ATOM 534 N N . VAL A 1 78 ? -3.948 5.836 6.054 1.00 97.19 78 VAL A N 1
ATOM 535 C CA . VAL A 1 78 ? -4.548 5.907 7.397 1.00 97.19 78 VAL A CA 1
ATOM 536 C C . VAL A 1 78 ? -5.745 6.849 7.490 1.00 97.19 78 VAL A C 1
ATOM 538 O O . VAL A 1 78 ? -6.506 6.736 8.442 1.00 97.19 78 VAL A O 1
ATOM 541 N N . THR A 1 79 ? -5.937 7.775 6.548 1.00 98.00 79 THR A N 1
ATOM 542 C CA . THR A 1 79 ? -7.070 8.728 6.565 1.00 98.00 79 THR A CA 1
ATOM 543 C C . THR A 1 79 ? -8.187 8.355 5.594 1.00 98.00 79 THR A C 1
ATOM 545 O O . THR A 1 79 ? -9.317 8.801 5.769 1.00 98.00 79 THR A O 1
ATOM 548 N N . GLY A 1 80 ? -7.893 7.558 4.563 1.00 97.12 80 GLY A N 1
ATOM 549 C CA . GLY A 1 80 ? -8.816 7.300 3.455 1.00 97.12 80 GLY A CA 1
ATOM 550 C C . GLY A 1 80 ? -9.002 8.493 2.507 1.00 97.12 80 GLY A C 1
ATOM 551 O O . GLY A 1 80 ? -9.876 8.450 1.644 1.00 97.12 80 GLY A O 1
ATOM 552 N N . LEU A 1 81 ? -8.203 9.557 2.646 1.00 98.25 81 LEU A N 1
ATOM 553 C CA . LEU A 1 81 ? -8.272 10.771 1.829 1.00 98.25 81 LEU A CA 1
ATOM 554 C C . LEU A 1 81 ? -7.126 10.808 0.813 1.00 98.25 81 LEU A C 1
ATOM 556 O O . LEU A 1 81 ? -6.013 10.418 1.143 1.00 98.25 81 LEU A O 1
ATOM 560 N N . ASN A 1 82 ? -7.348 11.341 -0.394 1.00 98.38 82 ASN A N 1
ATOM 561 C CA . ASN A 1 82 ? -6.270 11.552 -1.372 1.00 98.38 82 ASN A CA 1
ATOM 562 C C . ASN A 1 82 ? -5.369 12.727 -0.942 1.00 98.38 82 ASN A C 1
ATOM 564 O O . ASN A 1 82 ? -5.519 13.860 -1.405 1.00 98.38 82 ASN A O 1
ATOM 568 N N . VAL A 1 83 ? -4.438 12.469 -0.021 1.00 98.44 83 VAL A N 1
ATOM 569 C CA . VAL A 1 83 ? -3.588 13.506 0.582 1.00 98.44 83 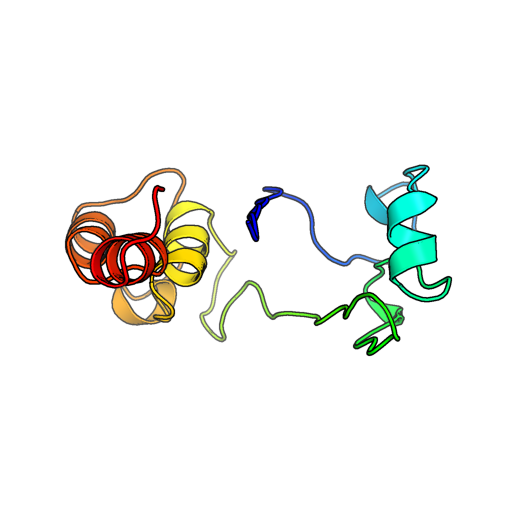VAL A CA 1
ATOM 570 C C . VAL A 1 83 ? -2.705 14.217 -0.447 1.00 98.44 83 VAL A C 1
ATOM 572 O O . VAL A 1 83 ? -2.663 15.447 -0.383 1.00 98.44 83 VAL A O 1
ATOM 575 N N . PRO A 1 84 ? -2.045 13.537 -1.413 1.00 98.44 84 PRO A N 1
ATOM 576 C CA . PRO A 1 84 ? -1.317 14.232 -2.471 1.00 98.44 84 PRO A CA 1
ATOM 577 C C . PRO A 1 84 ? -2.185 15.244 -3.223 1.00 98.44 84 PRO A C 1
ATOM 579 O O . PRO A 1 84 ? -1.749 16.368 -3.456 1.00 98.44 84 PRO A O 1
ATOM 582 N N . GLN A 1 85 ? -3.435 14.894 -3.542 1.00 98.50 85 GLN A N 1
ATOM 583 C CA . GLN A 1 85 ? -4.354 15.812 -4.216 1.00 98.50 85 GLN A CA 1
ATOM 584 C C . GLN A 1 85 ? -4.693 17.022 -3.335 1.00 98.50 85 GLN A C 1
ATOM 586 O O . GLN A 1 85 ? -4.666 18.155 -3.810 1.00 98.50 85 GLN A O 1
ATOM 591 N N . MET A 1 86 ? -4.964 16.799 -2.046 1.00 98.31 86 MET A N 1
ATOM 592 C CA . MET A 1 86 ? -5.326 17.861 -1.097 1.00 98.31 86 MET A CA 1
ATOM 593 C C . MET A 1 86 ? -4.198 18.868 -0.845 1.00 98.31 86 MET A C 1
ATOM 595 O O . MET A 1 86 ? -4.473 20.040 -0.592 1.00 98.31 86 MET A O 1
ATOM 599 N N . ILE A 1 87 ? -2.938 18.426 -0.893 1.00 97.75 87 ILE A N 1
ATOM 600 C CA . ILE A 1 87 ? -1.771 19.293 -0.652 1.00 97.75 87 ILE A CA 1
ATOM 601 C C . ILE A 1 87 ? -1.103 19.785 -1.946 1.00 97.75 87 ILE A C 1
ATOM 603 O O . ILE A 1 87 ? -0.109 20.505 -1.877 1.00 97.75 87 ILE A O 1
ATOM 607 N N . GLY A 1 88 ? -1.642 19.417 -3.114 1.00 97.69 88 GLY A N 1
ATOM 608 C CA . GLY A 1 88 ? -1.159 19.853 -4.428 1.00 97.69 88 GLY A CA 1
ATOM 609 C C . GLY A 1 88 ? 0.026 19.061 -4.993 1.00 97.69 88 GLY A C 1
ATOM 610 O O . GLY A 1 88 ? 0.638 19.499 -5.964 1.00 97.69 88 GLY A O 1
ATOM 611 N N . GLY A 1 89 ? 0.370 17.912 -4.413 1.00 98.06 89 GLY A N 1
ATOM 612 C CA . GLY A 1 89 ? 1.428 17.040 -4.912 1.00 98.06 89 GLY A CA 1
ATOM 613 C C . GLY A 1 89 ? 1.895 16.000 -3.900 1.00 98.06 89 GLY A C 1
ATOM 614 O O . GLY A 1 89 ? 1.496 15.988 -2.736 1.00 98.06 89 GLY A O 1
ATOM 615 N N . HIS A 1 90 ? 2.785 15.119 -4.345 1.00 98.19 90 HIS A N 1
ATOM 616 C CA . HIS A 1 90 ? 3.428 14.141 -3.469 1.00 98.19 90 HIS A CA 1
ATOM 617 C C . HIS A 1 90 ? 4.458 14.806 -2.553 1.00 98.19 90 HIS A C 1
ATOM 619 O O . HIS A 1 90 ? 5.239 15.649 -2.994 1.00 98.19 90 HIS A O 1
ATOM 625 N N . TYR A 1 91 ? 4.495 14.407 -1.281 1.00 97.88 91 TYR A N 1
ATOM 626 C CA . TYR A 1 91 ? 5.406 14.984 -0.291 1.00 97.88 91 TYR A CA 1
ATOM 627 C C . TYR A 1 91 ? 5.980 13.926 0.658 1.00 97.88 91 TYR A C 1
ATOM 629 O O . TYR A 1 91 ? 5.287 12.997 1.078 1.00 97.88 91 TYR A O 1
ATOM 637 N N . GLY A 1 92 ? 7.253 14.080 1.028 1.00 94.56 92 GLY A N 1
ATOM 638 C CA . GLY A 1 92 ? 7.978 13.179 1.921 1.00 94.56 92 GLY A CA 1
ATOM 639 C C . GLY A 1 92 ? 9.359 13.720 2.309 1.00 94.56 92 GLY A C 1
ATOM 640 O O . GLY A 1 92 ? 9.748 14.793 1.848 1.00 94.56 92 GLY A O 1
ATOM 641 N N . PRO A 1 93 ? 10.105 13.011 3.178 1.00 91.50 93 PRO A N 1
ATOM 642 C CA . PRO A 1 93 ? 9.759 11.715 3.772 1.00 91.50 93 PRO A CA 1
ATOM 643 C C . PRO A 1 93 ? 8.897 11.815 5.041 1.00 91.50 93 PRO A C 1
ATOM 645 O O . PRO A 1 93 ? 8.301 10.825 5.450 1.00 91.50 93 PRO A O 1
ATOM 648 N N . ARG A 1 94 ? 8.810 12.994 5.677 1.00 95.00 94 ARG A N 1
ATOM 649 C CA . ARG A 1 94 ? 8.038 13.210 6.917 1.00 95.00 94 ARG A CA 1
ATOM 650 C C . ARG A 1 94 ? 6.839 14.132 6.687 1.00 95.00 94 ARG A C 1
ATOM 652 O O . ARG A 1 94 ? 6.924 14.991 5.816 1.00 95.00 94 ARG A O 1
ATOM 659 N N . PRO A 1 95 ? 5.759 14.026 7.480 1.00 96.44 95 PRO A N 1
ATOM 660 C CA . PRO A 1 95 ? 4.619 14.936 7.389 1.00 96.44 95 PRO A CA 1
ATOM 661 C C . PRO A 1 95 ? 5.007 16.413 7.570 1.00 96.44 95 PRO A C 1
ATOM 663 O O . PRO A 1 95 ? 5.553 16.798 8.615 1.00 96.44 95 PRO A O 1
ATOM 666 N N . ASN A 1 96 ? 4.677 17.243 6.574 1.00 97.00 96 ASN A N 1
ATOM 667 C CA . ASN A 1 96 ? 4.695 18.702 6.705 1.00 97.00 96 ASN A CA 1
ATOM 668 C C . ASN A 1 96 ? 3.502 19.195 7.543 1.00 97.00 96 ASN A C 1
ATOM 670 O O . ASN A 1 96 ? 2.673 18.410 8.002 1.00 97.00 96 ASN A O 1
ATOM 674 N N . LYS A 1 97 ? 3.397 20.516 7.724 1.00 98.00 97 LYS A N 1
ATOM 675 C CA . LYS A 1 97 ? 2.306 21.139 8.485 1.00 98.00 97 LYS A CA 1
ATOM 676 C C . LYS A 1 97 ? 0.913 20.772 7.948 1.00 98.00 97 LYS A C 1
ATOM 678 O O . LYS A 1 97 ? 0.032 20.487 8.748 1.00 98.00 97 LYS A O 1
ATOM 683 N N . GLN A 1 98 ? 0.719 20.752 6.627 1.00 98.19 98 GLN A N 1
ATOM 684 C CA . GLN A 1 98 ? -0.577 20.422 6.018 1.00 98.19 98 GLN A CA 1
ATOM 685 C C . GLN A 1 98 ? -0.957 18.955 6.258 1.00 98.19 98 GLN A C 1
ATOM 687 O O . GLN A 1 98 ? -2.077 18.680 6.671 1.00 98.19 98 GLN A O 1
ATOM 692 N N . ILE A 1 99 ? -0.019 18.020 6.079 1.00 98.38 99 ILE A N 1
ATOM 693 C CA . ILE A 1 99 ? -0.252 16.590 6.329 1.00 98.38 99 ILE A CA 1
ATOM 694 C C . ILE A 1 99 ? -0.532 16.338 7.814 1.00 98.38 99 ILE A C 1
ATOM 696 O O . ILE A 1 99 ? -1.432 15.571 8.136 1.00 98.38 99 ILE A O 1
ATOM 700 N N . ARG A 1 100 ? 0.199 16.994 8.726 1.00 98.06 100 ARG A N 1
ATOM 701 C CA . ARG A 1 100 ? -0.058 16.882 10.173 1.00 98.06 100 ARG A CA 1
ATOM 702 C C . ARG A 1 100 ? -1.469 17.334 10.534 1.00 98.06 100 ARG A C 1
ATOM 704 O O . ARG A 1 100 ? -2.152 16.602 11.231 1.00 98.06 100 ARG A O 1
ATOM 711 N N . ALA A 1 101 ? -1.922 18.462 9.989 1.00 98.12 101 ALA A N 1
ATOM 712 C CA . ALA A 1 101 ? -3.284 18.944 10.211 1.00 98.12 101 ALA A CA 1
ATOM 713 C C . ALA A 1 101 ? -4.351 17.956 9.699 1.00 98.12 101 ALA A C 1
ATOM 715 O O . ALA 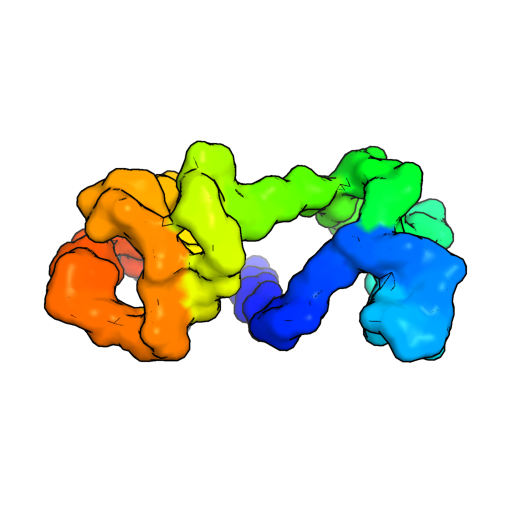A 1 101 ? -5.392 17.798 10.326 1.00 98.12 101 ALA A O 1
ATOM 716 N N . ILE A 1 102 ? -4.094 17.254 8.587 1.00 98.31 102 ILE A N 1
ATOM 717 C CA . ILE A 1 102 ? -4.989 16.189 8.101 1.00 98.31 102 ILE A CA 1
ATOM 718 C C . ILE A 1 102 ? -4.983 14.991 9.070 1.00 98.31 102 ILE A C 1
ATOM 720 O O . ILE A 1 102 ? -6.041 14.452 9.386 1.00 98.31 102 ILE A O 1
ATOM 724 N N . LEU A 1 103 ? -3.806 14.587 9.562 1.00 98.00 103 LEU A N 1
ATOM 725 C CA . LEU A 1 103 ? -3.641 13.465 10.498 1.00 98.00 103 LEU A CA 1
ATOM 726 C C . LEU A 1 103 ? -4.218 13.733 11.897 1.00 98.00 103 LEU A C 1
ATOM 728 O O . LEU A 1 103 ? -4.577 12.783 12.584 1.00 98.00 103 LEU A O 1
ATOM 732 N N . GLU A 1 104 ? -4.316 14.997 12.313 1.00 97.19 104 GLU A N 1
ATOM 733 C CA . GLU A 1 104 ? -5.021 15.421 13.536 1.00 97.19 104 GLU A CA 1
ATOM 734 C C . GLU A 1 104 ? -6.546 15.225 13.436 1.00 97.19 104 GLU A C 1
ATOM 736 O O . GLU A 1 104 ? -7.246 15.275 14.447 1.00 97.19 104 GLU A O 1
ATOM 741 N N . GLY A 1 105 ? -7.064 15.000 12.225 1.00 95.94 105 GLY A N 1
ATOM 742 C CA . GLY A 1 105 ? -8.456 14.661 11.974 1.00 95.94 105 GLY A CA 1
ATOM 743 C C . GLY A 1 105 ? -8.787 13.188 12.237 1.00 95.94 105 GLY A C 1
ATOM 744 O O . GLY A 1 105 ? -8.220 12.513 13.093 1.00 95.94 105 GLY A O 1
ATOM 745 N N . THR A 1 106 ? -9.759 12.673 11.484 1.00 96.56 106 THR A N 1
ATOM 746 C CA . THR A 1 106 ? -10.197 11.278 11.606 1.00 96.56 106 THR A CA 1
ATOM 747 C C . THR A 1 106 ? -9.285 10.350 10.804 1.00 96.56 106 THR A C 1
ATOM 749 O O . THR A 1 106 ? -9.056 10.558 9.615 1.00 96.56 106 THR A O 1
ATOM 752 N N . THR A 1 107 ? -8.806 9.291 11.449 1.00 97.94 107 THR A N 1
ATOM 753 C CA . THR A 1 107 ? -8.023 8.207 10.846 1.00 97.94 107 THR A CA 1
ATOM 754 C C . THR A 1 107 ? -8.736 6.866 11.030 1.00 97.94 107 THR A C 1
ATOM 756 O O . THR A 1 107 ? -9.686 6.748 11.808 1.00 97.94 107 THR A O 1
ATOM 759 N N . LEU A 1 108 ? -8.283 5.827 10.331 1.00 96.56 108 LEU A N 1
ATOM 760 C CA . LEU A 1 108 ? -8.709 4.442 10.538 1.00 96.56 108 LEU A CA 1
ATOM 761 C C . LEU A 1 108 ? -8.563 4.037 12.014 1.00 96.56 108 LEU A C 1
ATOM 763 O O . LEU A 1 108 ? -9.467 3.448 12.599 1.00 96.56 108 LEU A O 1
ATOM 767 N N . PHE A 1 109 ? -7.443 4.413 12.629 1.00 96.44 109 PHE A N 1
ATOM 768 C CA . PHE A 1 109 ? -7.118 4.086 14.013 1.00 96.44 109 PHE A CA 1
ATOM 769 C C . PHE A 1 109 ? -7.964 4.863 15.022 1.00 96.44 109 PHE A C 1
ATOM 771 O O . PHE A 1 109 ? -8.455 4.278 15.984 1.00 96.44 109 PHE A O 1
ATOM 778 N N . SER A 1 110 ? -8.205 6.159 14.794 1.00 97.19 110 SER A N 1
ATOM 779 C CA . SER A 1 110 ? -9.085 6.931 15.679 1.00 97.19 110 SER A CA 1
ATOM 780 C C . SER A 1 110 ? -10.530 6.435 15.615 1.00 97.19 110 SER A C 1
ATOM 782 O O . SER A 1 110 ? -11.199 6.380 16.643 1.00 97.19 110 SER A O 1
ATOM 784 N N . GLN A 1 111 ? -11.002 6.022 14.433 1.00 96.88 111 GLN A N 1
ATOM 785 C CA . GLN A 1 111 ? -12.316 5.388 14.283 1.00 96.88 111 GLN A CA 1
ATOM 786 C C . GLN A 1 111 ? -12.382 4.039 14.999 1.00 96.88 111 GLN A C 1
ATOM 788 O O . GLN A 1 111 ? -13.364 3.768 15.686 1.00 96.88 111 GLN A O 1
ATOM 793 N N . ALA A 1 112 ? -11.334 3.218 14.895 1.00 95.94 112 ALA A N 1
ATOM 794 C CA . ALA A 1 112 ? -11.258 1.951 15.615 1.00 95.94 112 ALA A CA 1
ATOM 795 C C . ALA A 1 112 ? -11.328 2.162 17.139 1.00 95.94 112 ALA A C 1
ATOM 797 O O . ALA A 1 112 ? -12.130 1.508 17.805 1.00 95.94 112 ALA A O 1
ATOM 798 N N . MET A 1 113 ? -10.569 3.123 17.681 1.00 96.75 113 MET A N 1
ATOM 799 C CA . MET A 1 113 ? -10.630 3.482 19.105 1.00 96.75 113 MET A CA 1
ATOM 800 C C . MET A 1 113 ? -12.013 3.990 19.523 1.00 96.75 113 MET A C 1
ATOM 802 O O . MET A 1 113 ? -12.538 3.569 20.552 1.00 96.75 113 MET A O 1
ATOM 806 N N . ALA A 1 114 ? -12.644 4.846 18.713 1.00 97.31 114 ALA A N 1
ATOM 807 C CA . ALA A 1 114 ? -14.006 5.320 18.971 1.00 97.31 114 ALA A CA 1
ATOM 808 C C . ALA A 1 114 ? -15.038 4.174 18.967 1.00 97.31 114 ALA A C 1
ATOM 810 O O . ALA A 1 114 ? -16.031 4.235 19.688 1.00 97.31 114 ALA A O 1
ATOM 811 N N . GLY A 1 115 ? -14.782 3.112 18.198 1.00 95.88 115 GLY A N 1
ATOM 812 C CA . GLY A 1 115 ? -15.558 1.870 18.191 1.00 95.88 115 GLY A CA 1
ATOM 813 C C . GLY A 1 115 ? -15.231 0.894 19.331 1.00 95.88 115 GLY A C 1
ATOM 814 O O . GLY A 1 115 ? -15.782 -0.205 19.351 1.00 95.88 115 GLY A O 1
ATOM 815 N N . GLY A 1 116 ? -14.347 1.260 20.266 1.00 96.19 116 GLY A N 1
ATOM 816 C CA . GLY A 1 116 ? -13.968 0.442 21.423 1.00 96.19 116 GLY A CA 1
ATOM 817 C C . GLY A 1 116 ? -12.799 -0.520 21.187 1.00 96.19 116 GLY A C 1
ATOM 818 O O . GLY A 1 116 ? -12.523 -1.355 22.050 1.00 96.19 116 GLY A O 1
ATOM 819 N N . ALA A 1 117 ? -12.104 -0.430 20.048 1.00 95.12 117 ALA A N 1
ATOM 820 C CA . ALA A 1 117 ? -10.880 -1.195 19.825 1.00 95.12 117 ALA A CA 1
ATOM 821 C C . ALA A 1 117 ? -9.698 -0.593 20.606 1.00 95.12 117 ALA A C 1
ATOM 823 O O . ALA A 1 117 ? -9.590 0.621 20.759 1.00 95.12 117 ALA A O 1
ATOM 824 N N . SER A 1 118 ? -8.774 -1.447 21.048 1.00 94.81 118 SER A N 1
ATOM 825 C CA . SER A 1 118 ? -7.441 -1.012 21.481 1.00 94.81 118 SER A CA 1
ATOM 826 C C . SER A 1 118 ? -6.543 -0.922 20.252 1.00 94.81 118 SER A C 1
ATOM 828 O O . SER A 1 118 ? -6.491 -1.883 19.481 1.00 94.81 118 SER A O 1
ATOM 830 N N . VAL A 1 119 ? -5.846 0.202 20.084 1.00 91.56 119 VAL A N 1
ATOM 831 C CA . VAL A 1 119 ? -4.895 0.447 18.988 1.00 91.56 119 VAL A CA 1
ATOM 832 C C . VAL A 1 119 ? -3.517 0.745 19.553 1.00 91.56 119 VAL A C 1
ATOM 834 O O . VAL A 1 119 ? -3.460 1.480 20.563 1.00 91.56 119 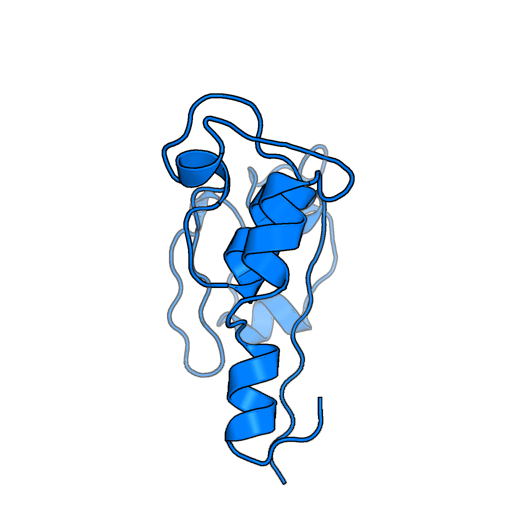VAL A O 1
#

pLDDT: mean 96.03, std 2.68, range [77.38, 98.5]